Protein AF-A0A821IVR4-F1 (afdb_monomer)

Foldseek 3Di:
DPPVPDDDDDDDDDPPPCPVVVVVVVVVVVDPQQFDDDDDPVQLDDPVDHSVVSVVVSVVSRDDDDDDDDDDDDDDDDPDDDDDDDPPDPPDD

Sequence (93 aa):
INPAARRALLIAGQPGTGKTAIAMGIAQALGSDTPFTAMSGSEIFSLEMSKTEALTQAFRRSIGVRIKEEAEFIEGEVVEIQIDRPATGTVQI

Mean predicted aligned error: 8.95 Å

Secondary structure (DSSP, 8-state):
--GGG--------STTSSHHHHHHHHHHHT-TTS------GGGG--SSS-HHHHHHHHHHHT-------------------------------

pLDDT: mean 87.28, std 13.09, range [46.38, 97.62]

Solvent-accessible surface area (backbone atoms only — not comparable to full-atom values): 6724 Å² total; per-residue (Å²): 131,69,82,84,77,75,78,88,85,86,85,84,78,68,89,90,73,48,64,67,56,52,55,51,50,53,44,60,74,65,34,92,85,48,53,74,67,87,78,62,81,68,73,37,70,50,95,90,46,55,53,67,54,44,50,50,50,50,53,54,63,40,57,74,82,91,80,91,78,92,76,92,80,90,84,82,85,87,89,79,88,87,82,89,74,79,79,79,74,81,82,78,127

Radius of gyration: 20.12 Å; Cα contacts (8 Å, |Δi|>4): 25; chains: 1; bounding box: 46×50×38 Å

Structure (mmCIF, N/CA/C/O backbone):
data_AF-A0A821IVR4-F1
#
_entry.id   AF-A0A821IVR4-F1
#
loop_
_atom_site.group_PDB
_atom_site.id
_atom_site.type_symbol
_atom_site.label_atom_id
_atom_site.label_alt_id
_atom_site.label_comp_id
_atom_site.label_asym_id
_atom_site.label_entity_id
_atom_site.label_seq_id
_atom_site.pdbx_PDB_ins_code
_atom_site.Cartn_x
_atom_site.Cartn_y
_atom_site.Cartn_z
_atom_site.occupancy
_atom_site.B_iso_or_equiv
_atom_site.auth_seq_id
_atom_site.auth_comp_id
_atom_site.auth_asym_id
_atom_site.auth_atom_id
_atom_site.pdbx_PDB_model_num
ATOM 1 N N . ILE A 1 1 ? 8.330 -12.379 19.672 1.00 53.78 1 ILE A N 1
ATOM 2 C CA . ILE A 1 1 ? 8.311 -11.862 18.278 1.00 53.78 1 ILE A CA 1
ATOM 3 C C . ILE A 1 1 ? 8.764 -13.013 17.387 1.00 53.78 1 ILE A C 1
ATOM 5 O O . ILE A 1 1 ? 9.875 -13.484 17.587 1.00 53.78 1 ILE A O 1
ATOM 9 N N . ASN A 1 2 ? 7.909 -13.549 16.513 1.00 46.84 2 ASN A N 1
ATOM 10 C CA . ASN A 1 2 ? 8.285 -14.688 15.666 1.00 46.84 2 ASN A CA 1
ATOM 11 C C . ASN A 1 2 ? 9.311 -14.219 14.606 1.00 46.84 2 ASN A C 1
ATOM 13 O O . ASN A 1 2 ? 8.960 -13.346 13.808 1.00 46.84 2 ASN A O 1
ATOM 17 N N . PRO A 1 3 ? 10.549 -14.750 14.565 1.00 52.78 3 PRO A N 1
ATOM 18 C CA . PRO A 1 3 ? 11.565 -14.326 13.595 1.00 52.78 3 PRO A CA 1
ATOM 19 C C . PRO A 1 3 ? 11.153 -14.586 12.135 1.00 52.78 3 PRO A C 1
ATOM 21 O O . PRO A 1 3 ? 11.678 -13.945 11.230 1.00 52.78 3 PRO A O 1
ATOM 24 N N . ALA A 1 4 ? 10.162 -15.452 11.890 1.00 55.59 4 ALA A N 1
ATOM 25 C CA . ALA A 1 4 ? 9.614 -15.711 10.559 1.00 55.59 4 ALA A CA 1
ATOM 26 C C . 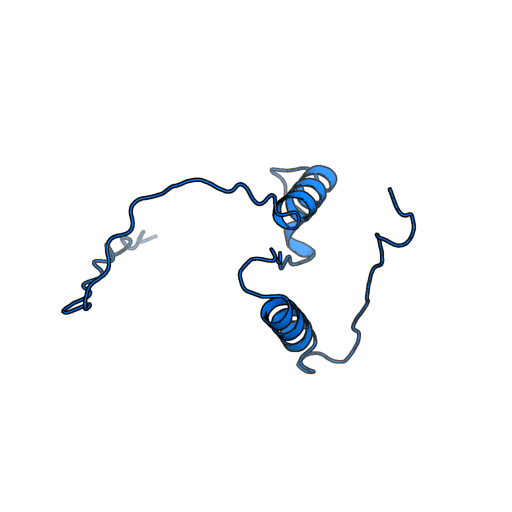ALA A 1 4 ? 8.709 -14.588 10.007 1.00 55.59 4 ALA A C 1
ATOM 28 O O . ALA A 1 4 ? 8.334 -14.654 8.836 1.00 55.59 4 ALA A O 1
ATOM 29 N N . ALA A 1 5 ? 8.357 -13.580 10.815 1.00 62.22 5 ALA A N 1
ATOM 30 C CA . ALA A 1 5 ? 7.352 -12.562 10.488 1.00 62.22 5 ALA A CA 1
ATOM 31 C C . ALA A 1 5 ? 7.863 -11.383 9.633 1.00 62.22 5 ALA A C 1
ATOM 33 O O . ALA A 1 5 ? 7.108 -10.452 9.367 1.00 62.22 5 ALA A O 1
ATOM 34 N N . ARG A 1 6 ? 9.133 -11.382 9.207 1.00 75.62 6 ARG A N 1
ATOM 35 C CA . ARG A 1 6 ? 9.707 -10.318 8.364 1.00 75.62 6 ARG A CA 1
ATOM 36 C C . ARG A 1 6 ? 10.362 -10.926 7.135 1.00 75.62 6 ARG A C 1
ATOM 38 O O . ARG A 1 6 ? 11.522 -11.322 7.173 1.00 75.62 6 ARG A O 1
ATOM 45 N N . ARG A 1 7 ? 9.593 -11.024 6.055 1.00 88.19 7 ARG A N 1
ATOM 46 C CA . ARG A 1 7 ? 10.057 -11.519 4.756 1.00 88.19 7 ARG A CA 1
ATOM 47 C C . ARG A 1 7 ? 9.837 -10.439 3.709 1.00 88.19 7 ARG A C 1
ATOM 49 O O . ARG A 1 7 ? 8.851 -9.713 3.776 1.00 88.19 7 ARG A O 1
ATOM 56 N N . ALA A 1 8 ? 10.754 -10.358 2.755 1.00 91.00 8 ALA A N 1
ATOM 57 C CA . ALA A 1 8 ? 10.619 -9.517 1.577 1.00 91.00 8 ALA A CA 1
ATOM 58 C C . ALA A 1 8 ? 10.343 -10.397 0.354 1.00 91.00 8 ALA A C 1
ATOM 60 O O . ALA A 1 8 ? 10.845 -11.519 0.266 1.00 91.00 8 ALA A O 1
ATOM 61 N N . LEU A 1 9 ? 9.558 -9.873 -0.584 1.00 92.69 9 LEU A N 1
ATOM 62 C CA . LEU A 1 9 ? 9.295 -10.478 -1.885 1.00 92.69 9 LEU A CA 1
ATOM 63 C C . LEU A 1 9 ? 9.782 -9.516 -2.971 1.00 92.69 9 LEU A C 1
ATOM 65 O O . LEU A 1 9 ? 9.452 -8.333 -2.933 1.00 92.69 9 LEU A O 1
ATOM 69 N N . LEU A 1 10 ? 10.535 -10.029 -3.945 1.00 95.44 10 LEU A N 1
ATOM 70 C CA . LEU A 1 10 ? 10.959 -9.278 -5.124 1.00 95.44 10 LEU A CA 1
ATOM 71 C C . LEU A 1 10 ? 10.218 -9.801 -6.356 1.00 95.44 10 LEU A C 1
ATOM 73 O O . LEU A 1 10 ? 10.326 -10.978 -6.691 1.00 95.44 10 LEU A O 1
ATOM 77 N N . ILE A 1 11 ? 9.502 -8.915 -7.048 1.00 95.31 11 ILE A N 1
ATOM 78 C CA . ILE A 1 11 ? 8.840 -9.214 -8.321 1.00 95.31 11 ILE A CA 1
ATOM 79 C C . ILE A 1 11 ? 9.624 -8.511 -9.434 1.00 95.31 11 ILE A C 1
ATOM 81 O O . ILE A 1 11 ? 9.639 -7.283 -9.506 1.00 95.31 11 ILE A O 1
ATOM 85 N N . ALA A 1 12 ? 10.270 -9.283 -10.308 1.00 96.12 12 ALA A N 1
ATOM 86 C CA . ALA A 1 12 ? 11.089 -8.776 -11.410 1.00 96.12 12 ALA A CA 1
ATOM 87 C C . ALA A 1 12 ? 10.493 -9.149 -12.778 1.00 96.12 12 ALA A C 1
ATOM 89 O O . ALA A 1 12 ? 9.809 -10.158 -12.918 1.00 96.12 12 ALA A O 1
ATOM 90 N N . GLY A 1 13 ? 10.736 -8.315 -13.791 1.00 96.94 13 GLY A N 1
ATOM 91 C CA . GLY A 1 13 ? 10.231 -8.500 -15.156 1.00 96.94 13 GLY A CA 1
ATOM 92 C C . GLY A 1 13 ? 10.292 -7.205 -15.969 1.00 96.94 13 GLY A C 1
ATOM 93 O O . GLY A 1 13 ? 10.484 -6.129 -15.396 1.00 96.94 13 GLY A O 1
ATOM 94 N N . GLN A 1 14 ? 10.095 -7.283 -17.287 1.00 97.62 14 GLN A N 1
ATOM 95 C CA . GLN A 1 14 ? 10.105 -6.119 -18.191 1.00 97.62 14 GLN A CA 1
ATOM 96 C C . GLN A 1 14 ? 9.055 -5.056 -17.803 1.00 97.62 14 GLN A C 1
ATOM 98 O O . GLN A 1 14 ? 8.049 -5.387 -17.172 1.00 97.62 14 GLN A O 1
ATOM 103 N N . PRO A 1 15 ? 9.247 -3.764 -18.123 1.00 96.31 15 PRO A N 1
ATOM 104 C CA . PRO A 1 15 ? 8.217 -2.742 -17.912 1.00 96.31 15 PRO A CA 1
ATOM 105 C C . PRO A 1 15 ? 6.868 -3.148 -18.534 1.00 96.31 15 PRO A C 1
ATOM 107 O O . PRO A 1 15 ? 6.834 -3.813 -19.561 1.00 96.31 15 PRO A O 1
ATOM 110 N N . GLY A 1 16 ? 5.752 -2.792 -17.891 1.00 95.75 16 GLY A N 1
ATOM 111 C CA . GLY A 1 16 ? 4.407 -3.119 -18.391 1.00 95.75 16 GLY A CA 1
ATOM 112 C C . GLY A 1 16 ? 3.887 -4.532 -18.078 1.00 95.75 16 GLY A C 1
ATOM 113 O O . GLY A 1 16 ? 2.711 -4.793 -18.292 1.00 95.75 16 GLY A O 1
ATOM 114 N N . THR A 1 17 ? 4.681 -5.430 -17.484 1.00 96.50 17 THR A N 1
ATOM 115 C CA . THR A 1 17 ? 4.252 -6.816 -17.173 1.00 96.50 17 THR A CA 1
ATOM 116 C C . THR A 1 17 ? 3.405 -6.965 -15.895 1.00 96.50 17 THR A C 1
ATOM 118 O O . THR A 1 17 ? 3.451 -7.999 -15.235 1.00 96.50 17 THR A O 1
ATOM 121 N N . GLY A 1 18 ? 2.691 -5.920 -15.466 1.00 95.94 18 GLY A N 1
ATOM 122 C CA . GLY A 1 18 ? 1.735 -6.017 -14.352 1.00 95.94 18 GLY A CA 1
ATOM 123 C C . GLY A 1 18 ? 2.318 -6.189 -12.941 1.00 95.94 18 GLY A C 1
ATOM 124 O O . GLY A 1 18 ? 1.563 -6.472 -12.020 1.00 95.94 18 GLY A O 1
ATOM 125 N N . LYS A 1 19 ? 3.624 -5.982 -12.717 1.00 97.56 19 LYS A N 1
ATOM 126 C CA . LYS A 1 19 ? 4.257 -6.132 -11.382 1.00 97.56 19 LYS A CA 1
ATOM 127 C C . LYS A 1 19 ? 3.540 -5.338 -10.280 1.00 97.56 19 LYS A C 1
ATOM 129 O O . LYS A 1 19 ? 3.217 -5.885 -9.231 1.00 97.56 19 LYS A O 1
ATOM 134 N N . THR A 1 20 ? 3.251 -4.062 -10.545 1.00 95.31 20 THR A N 1
ATOM 135 C CA . THR A 1 20 ? 2.511 -3.188 -9.622 1.00 95.31 20 THR A CA 1
ATOM 136 C C . THR A 1 20 ? 1.054 -3.622 -9.482 1.00 95.31 20 THR A C 1
ATOM 138 O O . THR A 1 20 ? 0.527 -3.629 -8.377 1.00 95.31 20 THR A O 1
ATOM 141 N N . ALA A 1 21 ? 0.420 -4.051 -10.578 1.00 96.56 21 ALA A N 1
ATOM 142 C CA . ALA A 1 21 ? -0.960 -4.529 -10.559 1.00 96.56 21 ALA A CA 1
ATOM 143 C C . ALA A 1 21 ? -1.117 -5.786 -9.689 1.00 96.56 21 ALA A C 1
ATOM 145 O O . ALA A 1 21 ? -2.065 -5.878 -8.919 1.00 96.56 21 ALA A O 1
ATOM 146 N N . ILE A 1 22 ? -0.154 -6.711 -9.740 1.00 96.12 22 ILE A N 1
ATOM 147 C CA . ILE A 1 22 ? -0.125 -7.889 -8.864 1.00 96.12 22 ILE A CA 1
ATOM 148 C C . ILE A 1 22 ? 0.004 -7.463 -7.397 1.00 96.12 22 ILE A C 1
ATOM 150 O O . ILE A 1 22 ? -0.747 -7.954 -6.561 1.00 96.12 22 ILE A O 1
ATOM 154 N N . ALA A 1 23 ? 0.907 -6.531 -7.074 1.00 94.19 23 ALA A N 1
ATOM 155 C CA . ALA A 1 23 ? 1.055 -6.032 -5.704 1.00 94.19 23 ALA A CA 1
ATOM 156 C C . ALA A 1 23 ? -0.240 -5.381 -5.180 1.00 94.19 23 ALA A C 1
ATOM 158 O O . ALA A 1 23 ? -0.655 -5.659 -4.056 1.00 94.19 23 ALA A O 1
ATOM 159 N N . MET A 1 24 ? -0.913 -4.579 -6.011 1.00 94.19 24 MET A N 1
ATOM 160 C CA . MET A 1 24 ? -2.215 -3.984 -5.683 1.00 94.19 24 MET A CA 1
ATOM 161 C C . MET A 1 24 ? -3.315 -5.042 -5.527 1.00 94.19 24 MET A C 1
ATOM 163 O O . MET A 1 24 ? -4.120 -4.947 -4.607 1.00 94.19 24 MET A O 1
ATOM 167 N N . GLY A 1 25 ? -3.334 -6.069 -6.379 1.00 95.25 25 GLY A N 1
ATOM 168 C CA . GLY A 1 25 ? -4.282 -7.179 -6.271 1.00 95.25 25 GLY A CA 1
ATOM 169 C C . GLY A 1 25 ? -4.099 -7.980 -4.980 1.00 95.25 25 GLY A C 1
ATOM 170 O O . GLY A 1 25 ? -5.080 -8.297 -4.312 1.00 95.25 25 GLY A O 1
ATOM 171 N N . ILE A 1 26 ? -2.850 -8.241 -4.575 1.00 94.12 26 ILE A N 1
ATOM 172 C CA . ILE A 1 26 ? -2.543 -8.864 -3.278 1.00 94.12 26 ILE A CA 1
ATOM 173 C C . ILE A 1 26 ? -3.048 -7.979 -2.134 1.00 94.12 26 ILE A C 1
ATOM 175 O O . ILE A 1 26 ? -3.690 -8.487 -1.221 1.00 94.12 26 ILE A O 1
ATOM 179 N N . ALA A 1 27 ? -2.800 -6.668 -2.192 1.00 92.88 27 ALA A N 1
ATOM 180 C CA . ALA A 1 27 ? -3.270 -5.730 -1.176 1.00 92.88 27 ALA A CA 1
ATOM 181 C C . ALA A 1 27 ? -4.799 -5.752 -1.025 1.00 92.88 27 ALA A C 1
ATOM 183 O O . ALA A 1 27 ? -5.303 -5.848 0.088 1.00 92.88 27 ALA A O 1
ATOM 184 N N . GLN A 1 28 ? -5.532 -5.740 -2.140 1.00 93.19 28 GLN A N 1
ATOM 185 C CA . GLN A 1 28 ? -6.996 -5.823 -2.138 1.00 93.19 28 GLN A CA 1
ATOM 186 C C . GLN A 1 28 ? -7.502 -7.160 -1.579 1.00 93.19 28 GLN A C 1
ATOM 188 O O . GLN A 1 28 ? -8.481 -7.183 -0.836 1.00 93.19 28 GLN A O 1
ATOM 193 N N . ALA A 1 29 ? -6.817 -8.267 -1.879 1.00 94.50 29 ALA A N 1
ATOM 194 C CA . ALA A 1 29 ? -7.172 -9.594 -1.375 1.00 94.50 29 ALA A CA 1
ATOM 195 C C . ALA A 1 29 ? -6.981 -9.749 0.149 1.00 94.50 29 ALA A C 1
ATOM 197 O O . ALA A 1 29 ? -7.623 -10.605 0.754 1.00 94.50 29 ALA A O 1
ATOM 198 N N . LEU A 1 30 ? -6.131 -8.928 0.781 1.00 90.44 30 LEU A N 1
ATOM 199 C CA . LEU A 1 30 ? -5.954 -8.900 2.242 1.00 90.44 30 LEU A CA 1
ATOM 200 C C . LEU A 1 30 ? -7.116 -8.206 2.984 1.00 90.44 30 LEU A C 1
ATOM 202 O O . LEU A 1 30 ? -7.176 -8.275 4.214 1.00 90.44 30 LEU A O 1
ATOM 206 N N . GLY A 1 31 ? -8.035 -7.563 2.257 1.00 88.81 31 GLY A N 1
ATOM 207 C CA . GLY A 1 31 ? -9.191 -6.851 2.800 1.00 88.81 31 GLY A CA 1
ATOM 208 C C . GLY A 1 31 ? -8.927 -5.369 3.079 1.00 88.81 31 GLY A C 1
ATOM 209 O O . GLY A 1 31 ? -7.787 -4.943 3.262 1.00 88.81 31 GLY A O 1
ATOM 210 N N . SER A 1 32 ? -10.009 -4.586 3.142 1.00 84.69 32 SER A N 1
ATOM 211 C CA . SER A 1 32 ? -9.992 -3.130 3.373 1.00 84.69 32 SER A CA 1
ATOM 212 C C . SER A 1 32 ? -9.318 -2.714 4.680 1.00 84.69 32 SER A C 1
ATOM 214 O O . SER A 1 32 ? -8.805 -1.605 4.788 1.00 84.69 32 SER A O 1
ATOM 216 N N . ASP A 1 33 ? -9.304 -3.611 5.663 1.00 86.00 33 ASP A N 1
ATOM 217 C CA . ASP A 1 33 ? -8.800 -3.340 7.009 1.00 86.00 33 ASP A CA 1
ATOM 218 C C . ASP A 1 33 ? -7.282 -3.533 7.130 1.00 86.00 33 ASP A C 1
ATOM 220 O O . ASP A 1 33 ? -6.698 -3.266 8.186 1.00 86.00 33 ASP A O 1
ATOM 224 N N . THR A 1 34 ? -6.635 -4.043 6.078 1.00 90.38 34 THR A N 1
ATOM 225 C CA . THR A 1 34 ? -5.191 -4.274 6.058 1.00 90.38 34 THR A CA 1
ATOM 226 C C . THR A 1 34 ? -4.496 -3.104 5.359 1.00 90.38 34 THR A C 1
ATOM 228 O O . THR A 1 34 ? -4.694 -2.906 4.160 1.00 90.38 34 THR A O 1
ATOM 231 N N . PRO A 1 35 ? -3.646 -2.326 6.055 1.00 92.31 35 PRO A N 1
ATOM 232 C CA . PRO A 1 35 ? -2.961 -1.201 5.434 1.00 92.31 35 PRO A CA 1
ATOM 233 C C . PRO A 1 35 ? -1.929 -1.671 4.408 1.00 92.31 35 PRO A C 1
ATOM 235 O O . PRO A 1 35 ? -1.127 -2.571 4.660 1.00 92.31 35 PRO A O 1
ATOM 238 N N . PHE A 1 36 ? -1.908 -0.995 3.263 1.00 93.88 36 PHE A N 1
ATOM 239 C CA . PHE A 1 36 ? -0.934 -1.198 2.200 1.00 93.88 36 PHE A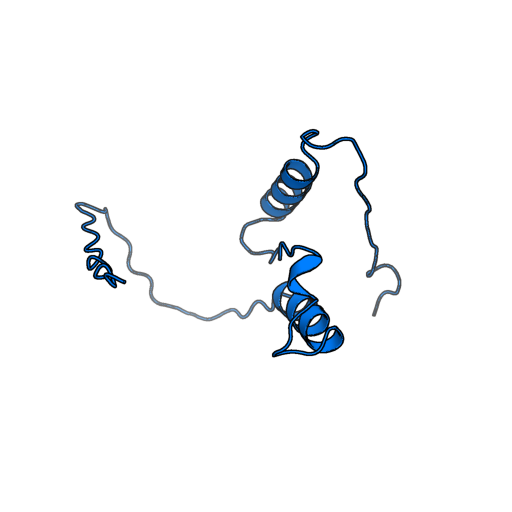 CA 1
ATOM 240 C C . PHE A 1 36 ? -0.355 0.152 1.779 1.00 93.88 36 PHE A C 1
ATOM 242 O O . PHE A 1 36 ? -1.090 1.046 1.365 1.00 93.88 36 PHE A O 1
ATOM 249 N N . THR A 1 37 ? 0.968 0.297 1.872 1.00 94.00 37 THR A N 1
ATOM 250 C CA . THR A 1 37 ? 1.667 1.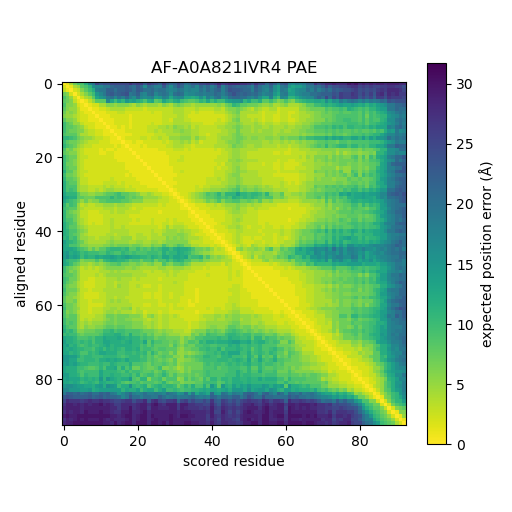521 1.460 1.00 94.00 37 THR A CA 1
ATOM 251 C C . THR A 1 37 ? 2.427 1.265 0.167 1.00 94.00 37 THR A C 1
ATOM 253 O O . THR A 1 37 ? 3.412 0.527 0.156 1.00 94.00 37 THR A O 1
ATOM 256 N N . ALA A 1 38 ? 1.993 1.900 -0.920 1.00 93.31 38 ALA A N 1
ATOM 257 C CA . ALA A 1 38 ? 2.794 2.009 -2.133 1.00 93.31 38 ALA A CA 1
ATOM 258 C C . ALA A 1 38 ? 3.779 3.178 -1.988 1.00 93.31 38 ALA A C 1
ATOM 260 O O . ALA A 1 38 ? 3.398 4.251 -1.530 1.00 93.31 38 ALA A O 1
ATOM 261 N N . MET A 1 39 ? 5.035 2.961 -2.370 1.00 92.19 39 MET A N 1
ATOM 262 C CA . MET A 1 39 ? 6.086 3.978 -2.331 1.00 92.19 39 MET A CA 1
ATOM 263 C C . MET A 1 39 ? 7.015 3.790 -3.528 1.00 92.19 39 MET A C 1
ATOM 265 O O . MET A 1 39 ? 7.481 2.675 -3.787 1.00 92.19 39 MET A O 1
ATOM 269 N N . SER A 1 40 ? 7.313 4.875 -4.242 1.00 91.44 40 SER A N 1
ATOM 270 C CA . SER A 1 40 ? 8.402 4.897 -5.217 1.00 91.44 40 SER A CA 1
ATOM 271 C C . SER A 1 40 ? 9.751 5.032 -4.512 1.00 91.44 40 SER A C 1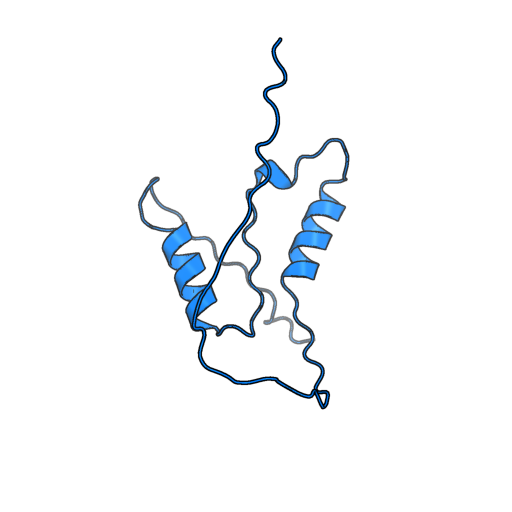
ATOM 273 O O . SER A 1 40 ? 9.904 5.804 -3.568 1.00 91.44 40 SER A O 1
ATOM 275 N N . GLY A 1 41 ? 10.782 4.350 -5.015 1.00 88.31 41 GLY A N 1
ATOM 276 C CA . GLY A 1 41 ? 12.139 4.474 -4.470 1.00 88.31 41 GLY A CA 1
ATOM 277 C C . GLY A 1 41 ? 12.697 5.902 -4.534 1.00 88.31 41 GLY A C 1
ATOM 278 O O . GLY A 1 41 ? 13.518 6.275 -3.699 1.00 88.31 41 GLY A O 1
ATOM 279 N N . SER A 1 42 ? 12.223 6.722 -5.478 1.00 89.44 42 SER A N 1
ATOM 280 C CA . SER A 1 42 ? 12.600 8.135 -5.583 1.00 89.44 42 SER A CA 1
ATOM 281 C C . SER A 1 42 ? 12.072 8.985 -4.424 1.00 89.44 42 SER A C 1
ATOM 283 O O . SER A 1 42 ? 12.714 9.965 -4.070 1.00 89.44 42 SER A O 1
ATOM 285 N N . GLU A 1 43 ? 10.957 8.600 -3.795 1.00 86.50 43 GLU A N 1
ATOM 286 C CA . GLU A 1 43 ? 10.364 9.333 -2.662 1.00 86.50 43 GLU A CA 1
ATOM 287 C C . GLU A 1 43 ? 11.232 9.269 -1.395 1.00 86.50 43 GLU A C 1
ATOM 289 O O . GLU A 1 43 ? 11.101 10.108 -0.508 1.00 86.50 43 GLU A O 1
ATOM 294 N N . ILE A 1 44 ? 12.151 8.300 -1.306 1.00 88.69 44 ILE A N 1
ATOM 295 C CA . ILE A 1 44 ? 13.083 8.161 -0.174 1.00 88.69 44 ILE A CA 1
ATOM 296 C C . ILE A 1 44 ? 14.144 9.275 -0.193 1.00 88.69 44 ILE A C 1
ATOM 298 O O . ILE A 1 44 ? 14.719 9.616 0.844 1.00 88.69 44 ILE A O 1
ATOM 302 N N . PHE A 1 45 ? 14.426 9.840 -1.366 1.00 86.56 45 PHE A N 1
ATOM 303 C CA . PHE A 1 45 ? 15.428 10.882 -1.544 1.00 86.56 45 PHE A CA 1
ATOM 304 C C . PHE A 1 45 ? 14.754 12.255 -1.474 1.00 86.56 45 PHE A C 1
ATOM 306 O O . PHE A 1 45 ? 14.228 12.747 -2.467 1.00 86.56 45 PHE A O 1
ATOM 313 N N . SER A 1 46 ? 14.786 12.877 -0.294 1.00 81.69 46 SER A N 1
ATOM 314 C CA . SER A 1 46 ? 14.284 14.236 -0.066 1.00 81.69 46 SER A CA 1
ATOM 315 C C . SER A 1 46 ? 15.365 15.125 0.555 1.00 81.69 46 SER A C 1
ATOM 317 O O . SER A 1 46 ? 16.248 14.639 1.264 1.00 81.69 46 SER A O 1
ATOM 319 N N . LEU A 1 47 ? 15.296 16.431 0.278 1.00 82.69 47 LEU A N 1
ATOM 320 C CA . LEU A 1 47 ? 16.112 17.452 0.947 1.00 82.69 47 LEU A CA 1
ATOM 321 C C . LEU A 1 47 ? 15.562 17.801 2.337 1.00 82.69 47 LEU A C 1
ATOM 323 O O . LEU A 1 47 ? 16.319 18.212 3.211 1.00 82.69 47 LEU A O 1
ATOM 327 N N . GLU A 1 48 ? 14.258 17.621 2.545 1.00 84.12 48 GLU A N 1
ATOM 328 C CA . GLU A 1 48 ? 13.553 18.018 3.770 1.00 84.12 48 GLU A CA 1
ATOM 329 C C . GLU A 1 48 ? 13.596 16.936 4.856 1.00 84.12 48 GLU A C 1
ATOM 331 O O . GLU A 1 48 ? 13.404 17.218 6.036 1.00 84.12 48 GLU A O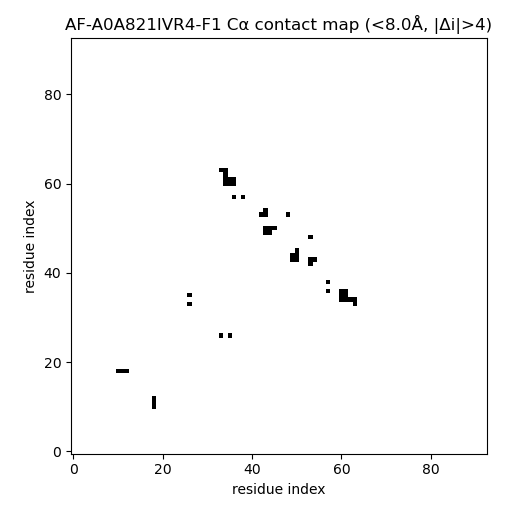 1
ATOM 336 N N . MET A 1 49 ? 13.846 15.682 4.469 1.00 89.44 49 MET A N 1
ATOM 337 C CA . MET A 1 49 ? 13.753 14.531 5.361 1.00 89.44 49 MET A CA 1
ATOM 338 C C . MET A 1 49 ? 14.867 13.521 5.094 1.00 89.44 49 MET A C 1
ATOM 340 O O . MET A 1 49 ? 15.220 13.229 3.953 1.00 89.44 49 MET A O 1
ATOM 344 N N . SER A 1 50 ? 15.403 12.936 6.168 1.00 92.62 50 SER A N 1
ATOM 345 C CA . SER A 1 50 ? 16.422 11.894 6.049 1.00 92.62 50 SER A CA 1
ATOM 346 C C . SER A 1 50 ? 15.856 10.607 5.434 1.00 92.62 50 SER A C 1
ATOM 348 O O . SER A 1 50 ? 14.717 10.220 5.697 1.00 92.62 50 SER A O 1
ATOM 350 N N . LYS A 1 51 ? 16.693 9.880 4.683 1.00 92.38 51 LYS A N 1
ATOM 351 C CA . LYS A 1 51 ? 16.344 8.580 4.075 1.00 92.38 51 LYS A CA 1
ATOM 352 C C . LYS A 1 51 ? 15.809 7.569 5.101 1.00 92.38 51 LYS A C 1
ATOM 354 O O . LYS A 1 51 ? 14.880 6.819 4.818 1.00 92.38 51 LYS A O 1
ATOM 359 N N . THR A 1 52 ? 16.397 7.554 6.299 1.00 92.50 52 THR A N 1
ATOM 360 C CA . THR A 1 52 ? 15.978 6.671 7.398 1.00 92.50 52 THR A CA 1
ATOM 361 C C . THR A 1 52 ? 14.589 7.032 7.90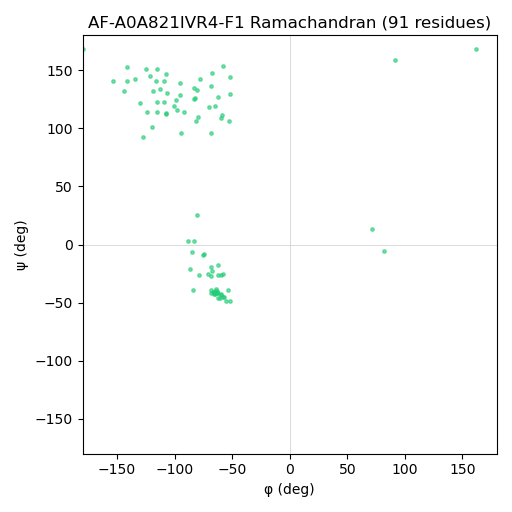5 1.00 92.50 52 THR A C 1
ATOM 363 O O . THR A 1 52 ? 13.782 6.139 8.159 1.00 92.50 52 THR A O 1
ATOM 366 N N . GLU A 1 53 ? 14.290 8.324 8.028 1.00 92.75 53 GLU A N 1
ATOM 367 C CA . GLU A 1 53 ? 12.974 8.785 8.469 1.00 92.75 53 GLU A CA 1
ATOM 368 C C . GLU A 1 53 ? 11.908 8.489 7.408 1.00 92.75 53 GLU A C 1
ATOM 370 O O . GLU A 1 53 ? 10.857 7.948 7.746 1.00 92.75 53 GLU A O 1
ATOM 375 N N . ALA A 1 54 ? 12.217 8.698 6.123 1.00 92.31 54 ALA A N 1
ATOM 376 C CA . ALA A 1 54 ? 11.328 8.342 5.015 1.00 92.31 54 ALA A CA 1
ATOM 377 C C . ALA A 1 54 ? 10.917 6.858 5.059 1.00 92.31 54 ALA A C 1
ATOM 379 O O . ALA A 1 54 ? 9.731 6.525 5.015 1.00 92.31 54 ALA A O 1
ATOM 380 N N . LEU A 1 55 ? 11.895 5.960 5.229 1.00 92.81 55 LEU A N 1
ATOM 381 C CA . LEU A 1 55 ? 11.643 4.524 5.378 1.00 92.81 55 LEU A CA 1
ATOM 382 C C . LEU A 1 55 ? 10.873 4.204 6.663 1.00 92.81 55 LEU A C 1
ATOM 384 O O . LEU A 1 55 ? 9.941 3.402 6.639 1.00 92.81 55 LEU A O 1
ATOM 388 N N . THR A 1 56 ? 11.226 4.836 7.782 1.00 93.56 56 THR A N 1
ATOM 389 C CA . THR A 1 56 ? 10.545 4.624 9.070 1.00 93.56 56 THR A CA 1
ATOM 390 C C . THR A 1 56 ? 9.066 4.988 8.973 1.00 93.56 56 THR A C 1
ATOM 392 O O . THR A 1 56 ? 8.211 4.230 9.436 1.00 93.56 56 THR A O 1
ATOM 395 N N . GLN A 1 57 ? 8.741 6.103 8.321 1.00 92.88 57 GLN A N 1
ATOM 396 C CA . GLN A 1 57 ? 7.362 6.508 8.074 1.00 92.88 57 GLN A CA 1
ATOM 397 C C . GLN A 1 57 ? 6.638 5.542 7.136 1.00 92.88 57 GLN A C 1
ATOM 399 O O . GLN A 1 57 ? 5.498 5.177 7.424 1.00 92.88 57 GLN A O 1
ATOM 404 N N . ALA A 1 58 ? 7.294 5.065 6.074 1.00 92.62 58 ALA A N 1
ATOM 405 C CA . ALA A 1 58 ? 6.728 4.059 5.173 1.00 92.62 58 ALA A CA 1
ATOM 406 C C . ALA A 1 58 ? 6.320 2.778 5.921 1.00 92.62 58 ALA A C 1
ATOM 408 O O . ALA A 1 58 ? 5.210 2.265 5.750 1.00 92.62 58 ALA A O 1
ATOM 409 N N . PHE A 1 59 ? 7.191 2.290 6.811 1.00 93.12 59 PHE A N 1
ATOM 410 C CA . PHE A 1 59 ? 6.895 1.127 7.647 1.00 93.12 59 PHE A CA 1
ATOM 411 C C . PHE A 1 59 ? 5.763 1.404 8.637 1.00 93.12 59 PHE A C 1
ATOM 413 O O . PHE A 1 59 ? 4.881 0.563 8.780 1.00 93.12 59 PHE A O 1
ATOM 420 N N . ARG A 1 60 ? 5.736 2.576 9.285 1.00 94.06 60 ARG A N 1
ATOM 421 C CA . ARG A 1 60 ? 4.659 2.947 10.221 1.00 94.06 60 ARG A CA 1
ATOM 422 C C . ARG A 1 60 ? 3.296 3.027 9.537 1.00 94.06 60 ARG A C 1
ATOM 424 O O . ARG A 1 60 ? 2.331 2.514 10.086 1.00 94.06 60 ARG A O 1
ATOM 431 N N . ARG A 1 61 ? 3.223 3.597 8.329 1.00 93.12 61 ARG A N 1
ATOM 432 C CA . ARG A 1 61 ? 1.988 3.645 7.522 1.00 93.12 61 ARG A CA 1
ATOM 433 C C . ARG A 1 61 ? 1.482 2.252 7.134 1.00 93.12 61 ARG A C 1
ATOM 435 O O . ARG A 1 61 ? 0.288 2.067 6.948 1.00 93.12 61 ARG A O 1
ATOM 442 N N . SER A 1 62 ? 2.379 1.270 7.052 1.00 93.38 62 SER A N 1
ATOM 443 C CA . SER A 1 62 ? 2.054 -0.120 6.706 1.00 93.38 62 SER A CA 1
ATOM 444 C C . SER A 1 62 ? 1.674 -0.992 7.912 1.00 93.38 62 SER A C 1
ATOM 446 O O . SER A 1 62 ? 1.469 -2.193 7.751 1.00 93.38 62 SER A O 1
ATOM 448 N N . ILE A 1 63 ? 1.608 -0.432 9.125 1.00 92.00 63 ILE A N 1
ATOM 449 C CA . ILE A 1 63 ? 1.262 -1.161 10.351 1.00 92.00 63 ILE A CA 1
ATOM 450 C C . ILE A 1 63 ? -0.052 -0.602 10.895 1.00 92.00 63 ILE A C 1
ATOM 452 O O . ILE A 1 63 ? -0.121 0.544 11.328 1.00 92.00 63 ILE A O 1
ATOM 456 N N . GLY A 1 64 ? -1.094 -1.431 10.887 1.00 90.06 64 GLY A N 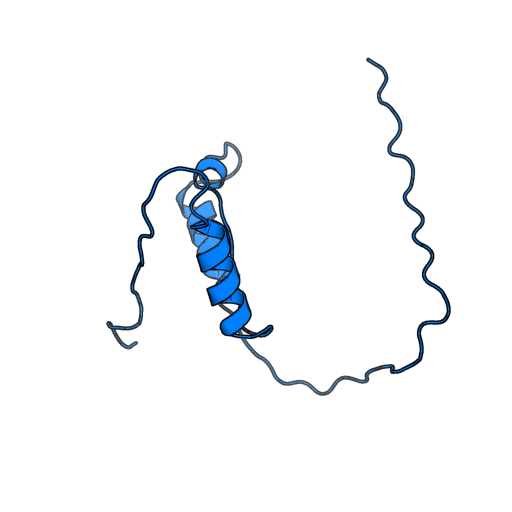1
ATOM 457 C CA . GLY A 1 64 ? -2.423 -1.063 11.369 1.00 90.06 64 GLY A CA 1
ATOM 458 C C . GLY A 1 64 ? -2.634 -1.478 12.820 1.00 90.06 64 GLY A C 1
ATOM 459 O O . GLY A 1 64 ? -2.268 -2.587 13.213 1.00 90.06 64 GLY A O 1
ATOM 460 N N . VAL A 1 65 ? -3.269 -0.608 13.603 1.00 91.94 65 VAL A N 1
ATOM 461 C CA . VAL A 1 65 ? -3.769 -0.919 14.947 1.00 91.94 65 VAL A CA 1
ATOM 462 C C . VAL A 1 65 ? -5.287 -0.818 14.901 1.00 91.94 65 VAL A C 1
ATOM 464 O O . VAL A 1 65 ? -5.821 0.219 14.523 1.00 91.94 65 VAL A O 1
ATOM 467 N N . ARG A 1 66 ? -5.986 -1.899 15.259 1.00 88.62 66 ARG A N 1
ATOM 468 C CA . ARG A 1 66 ? -7.454 -1.925 15.297 1.00 88.62 66 ARG A CA 1
ATOM 469 C C . ARG A 1 66 ? -7.934 -1.753 16.729 1.00 88.62 66 ARG A C 1
ATOM 471 O O . ARG A 1 66 ? -7.633 -2.589 17.580 1.00 88.62 66 ARG A O 1
ATOM 478 N N . ILE A 1 67 ? -8.684 -0.684 16.963 1.00 92.06 67 ILE A N 1
ATOM 479 C CA . ILE A 1 67 ? -9.347 -0.380 18.230 1.00 92.06 67 ILE A CA 1
ATOM 480 C C . ILE A 1 67 ? -10.849 -0.489 17.973 1.00 92.06 67 ILE A C 1
ATOM 482 O O . ILE A 1 67 ? -11.330 -0.028 16.942 1.00 92.06 67 ILE A O 1
ATOM 486 N N . LYS A 1 68 ? -11.569 -1.170 18.866 1.00 92.81 6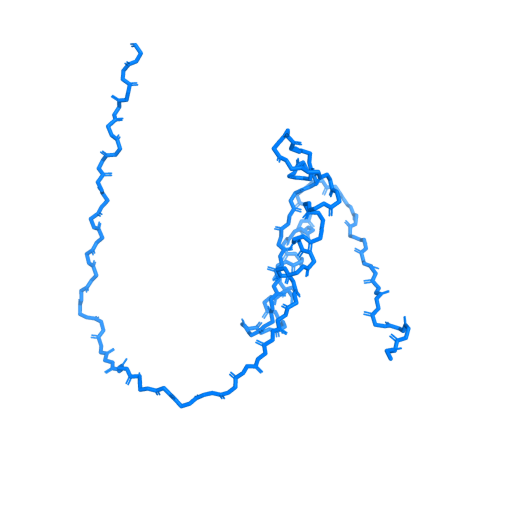8 LYS A N 1
ATOM 487 C CA . LYS A 1 68 ? -13.027 -1.286 18.792 1.00 92.81 68 LYS A CA 1
ATOM 488 C C . LYS A 1 68 ? -13.638 -0.212 19.683 1.00 92.81 68 LYS A C 1
ATOM 490 O O . LYS A 1 68 ? -13.268 -0.133 20.850 1.00 92.81 68 LYS A O 1
ATOM 495 N N . GLU A 1 69 ? -14.561 0.558 19.132 1.00 94.00 69 GLU A N 1
ATOM 496 C CA . GLU A 1 69 ? -15.307 1.607 19.825 1.00 94.00 69 GLU A CA 1
ATOM 497 C C . GLU A 1 69 ? -16.759 1.589 19.329 1.00 94.00 69 GLU A C 1
ATOM 499 O O . GLU A 1 69 ? -17.028 1.126 18.216 1.00 94.00 69 GLU A O 1
ATOM 504 N N . GLU A 1 70 ? -17.689 2.039 20.168 1.00 93.81 70 GLU A N 1
ATOM 505 C CA . GLU A 1 70 ? -19.081 2.254 19.778 1.00 93.81 70 GLU A CA 1
ATOM 506 C C . GLU A 1 70 ? -19.196 3.616 19.090 1.00 93.81 70 GLU A C 1
ATOM 508 O O . GLU A 1 70 ? -18.773 4.631 19.635 1.00 93.81 70 GLU A O 1
ATOM 513 N N . ALA A 1 71 ? -19.760 3.641 17.885 1.00 91.50 71 ALA A N 1
ATOM 514 C CA . ALA A 1 71 ? -19.984 4.865 17.132 1.00 91.50 71 ALA A CA 1
ATOM 515 C C . ALA A 1 71 ? -21.397 4.860 16.546 1.00 91.50 71 ALA A C 1
ATOM 517 O O . ALA A 1 71 ? -21.899 3.817 16.121 1.00 91.50 71 ALA A O 1
ATOM 518 N N . GLU A 1 72 ? -22.032 6.029 16.524 1.00 94.62 72 GLU A N 1
ATOM 519 C CA . GLU A 1 72 ? -23.319 6.227 15.863 1.00 94.62 72 GLU A CA 1
ATOM 520 C C . GLU A 1 72 ? -23.090 6.479 14.368 1.00 94.62 72 GLU A C 1
ATOM 522 O O . GLU A 1 72 ? -22.343 7.382 13.984 1.00 94.62 72 GLU A O 1
ATOM 527 N N . PHE A 1 73 ? -23.732 5.677 13.518 1.00 92.81 73 PHE A N 1
ATOM 528 C CA . PHE A 1 73 ? -23.646 5.792 12.063 1.00 92.81 73 PHE A CA 1
ATOM 529 C C . PHE A 1 73 ? -24.968 6.303 11.490 1.00 92.81 73 PHE A C 1
ATOM 531 O O . PHE A 1 73 ? -26.044 5.902 11.929 1.00 92.81 73 PHE A O 1
ATOM 538 N N . ILE A 1 74 ? -24.881 7.182 10.490 1.00 94.06 74 ILE A N 1
ATOM 539 C CA . ILE A 1 74 ? -26.037 7.658 9.726 1.00 94.06 74 ILE A CA 1
ATOM 540 C C . ILE A 1 74 ? -26.100 6.860 8.423 1.00 94.06 74 ILE A C 1
ATOM 542 O O . ILE A 1 74 ? -25.140 6.855 7.654 1.00 94.06 74 ILE A O 1
ATOM 546 N N . GLU A 1 75 ? -27.239 6.223 8.163 1.00 95.00 75 GLU A N 1
ATOM 547 C CA . GLU A 1 75 ? -27.511 5.461 6.940 1.00 95.00 75 GLU A CA 1
ATOM 548 C C . GLU A 1 75 ? -28.657 6.119 6.153 1.00 95.00 75 GLU A C 1
ATOM 550 O O . GLU A 1 75 ? -29.622 6.611 6.741 1.00 95.00 75 GLU A O 1
ATOM 555 N N . GLY A 1 76 ? -28.562 6.151 4.821 1.00 95.19 76 GLY A N 1
ATOM 556 C CA . GLY A 1 76 ? -29.577 6.758 3.956 1.00 95.19 76 GLY A CA 1
ATOM 557 C C . GLY A 1 76 ? -29.241 6.663 2.467 1.00 95.19 76 GLY A C 1
ATOM 558 O O . GLY A 1 76 ? -28.122 6.314 2.091 1.00 95.19 76 GLY A O 1
ATOM 559 N N . GLU A 1 77 ? -30.220 6.966 1.612 1.00 95.94 77 GLU A N 1
ATOM 560 C CA . GLU A 1 77 ? -30.038 7.017 0.158 1.00 95.94 77 GLU A CA 1
ATOM 561 C C . GLU A 1 77 ? -29.393 8.343 -0.264 1.00 95.94 77 GLU A C 1
ATOM 563 O O . GLU A 1 77 ? -29.816 9.424 0.150 1.00 95.94 77 GLU A O 1
ATOM 568 N N . VAL A 1 78 ? -28.372 8.264 -1.117 1.00 94.81 78 VAL A N 1
ATOM 569 C CA . VAL A 1 78 ? -27.750 9.451 -1.708 1.00 94.81 78 VAL A CA 1
ATOM 570 C C . VAL A 1 78 ? -28.619 9.943 -2.864 1.00 94.81 78 VAL A C 1
ATOM 572 O O . VAL A 1 78 ? -28.664 9.306 -3.912 1.00 94.81 78 VAL A O 1
ATOM 575 N N . VAL A 1 79 ? -29.280 11.088 -2.685 1.00 96.75 79 VAL A N 1
ATOM 576 C CA . VAL A 1 79 ? -30.126 11.707 -3.724 1.00 96.75 79 VAL A CA 1
ATOM 577 C C . VAL A 1 79 ? -29.300 12.558 -4.692 1.00 96.75 79 VAL A C 1
ATOM 579 O O . VAL A 1 79 ? -29.537 12.540 -5.897 1.00 96.75 79 VAL A O 1
ATOM 582 N N . GLU A 1 80 ? -28.306 13.290 -4.183 1.00 95.31 80 GLU A N 1
ATOM 583 C CA . GLU A 1 80 ? -27.477 14.188 -4.984 1.00 95.31 80 GLU A CA 1
ATOM 584 C C . GLU A 1 80 ? -26.085 14.367 -4.356 1.00 95.31 80 GLU A C 1
ATOM 586 O O . GLU A 1 80 ? -25.953 14.461 -3.136 1.00 95.31 80 GLU A O 1
ATOM 591 N N . ILE A 1 81 ? -25.042 14.423 -5.194 1.00 93.38 81 ILE A N 1
ATOM 592 C CA . ILE A 1 81 ? -23.677 14.798 -4.799 1.00 93.38 81 ILE A CA 1
ATOM 593 C C . ILE A 1 81 ? -23.247 15.975 -5.677 1.00 93.38 81 ILE A C 1
ATOM 595 O O . ILE A 1 81 ? -23.052 15.809 -6.880 1.00 93.38 81 ILE A O 1
ATOM 599 N N . GLN A 1 82 ? -23.043 17.145 -5.074 1.00 92.69 82 GLN A N 1
ATOM 600 C CA . GLN A 1 82 ? -22.417 18.296 -5.728 1.00 92.69 82 GLN A CA 1
ATOM 601 C C . GLN A 1 82 ? -21.000 18.482 -5.174 1.00 92.69 82 GLN A C 1
ATOM 603 O O . GLN A 1 82 ? -20.792 18.462 -3.962 1.00 92.69 82 GLN A O 1
ATOM 608 N N . ILE A 1 83 ? -20.008 18.620 -6.060 1.00 91.44 83 ILE A N 1
ATOM 609 C CA . ILE A 1 83 ? -18.604 18.848 -5.688 1.00 91.44 83 ILE A CA 1
ATOM 610 C C . ILE A 1 83 ? -18.156 20.181 -6.283 1.00 91.44 83 ILE A C 1
ATOM 612 O O . ILE A 1 83 ? -17.782 20.248 -7.456 1.00 91.44 83 ILE A O 1
ATOM 616 N N . ASP A 1 84 ? -18.123 21.223 -5.458 1.00 89.38 84 ASP A N 1
ATOM 617 C CA . ASP A 1 84 ? -17.584 22.523 -5.848 1.00 89.38 84 ASP A CA 1
ATOM 618 C C . ASP A 1 84 ? -16.058 22.511 -5.740 1.00 89.38 84 ASP A C 1
ATOM 620 O O . ASP A 1 84 ? -15.478 22.534 -4.652 1.00 89.38 84 ASP A O 1
ATOM 624 N N . ARG A 1 85 ? -15.373 22.460 -6.886 1.00 84.38 85 ARG A N 1
ATOM 625 C CA . ARG A 1 85 ? -13.922 22.675 -6.939 1.00 84.38 85 ARG A CA 1
ATOM 626 C C . ARG A 1 85 ? -13.657 24.158 -7.188 1.00 84.38 85 ARG A C 1
ATOM 628 O O . ARG A 1 85 ? -13.968 24.626 -8.284 1.00 84.38 85 ARG A O 1
ATOM 635 N N . PRO A 1 86 ? -13.055 24.903 -6.242 1.00 77.12 86 PRO A N 1
ATOM 636 C CA . PRO A 1 86 ? -12.607 26.253 -6.543 1.00 77.12 86 PRO A CA 1
ATOM 637 C C . PRO A 1 86 ? -11.545 26.179 -7.643 1.00 77.12 86 PRO A C 1
ATOM 639 O O . PRO A 1 86 ? -10.576 25.423 -7.535 1.00 77.12 86 PRO A O 1
ATOM 642 N N . ALA A 1 87 ? -11.741 26.944 -8.720 1.00 72.44 87 ALA A N 1
ATOM 643 C CA . ALA A 1 87 ? -10.756 27.070 -9.781 1.00 72.44 87 ALA A CA 1
ATOM 644 C C . ALA A 1 87 ? -9.461 27.615 -9.171 1.00 72.44 87 ALA A C 1
ATOM 646 O O . ALA A 1 87 ? -9.405 28.756 -8.713 1.00 72.44 87 ALA A O 1
ATOM 647 N N . THR A 1 88 ? -8.422 26.783 -9.121 1.00 65.12 88 THR A N 1
ATOM 648 C CA . THR A 1 88 ? -7.078 27.231 -8.771 1.00 65.12 88 THR A CA 1
ATOM 649 C C . THR A 1 88 ? -6.681 28.280 -9.803 1.00 65.12 88 THR A C 1
ATOM 651 O O . THR A 1 88 ? -6.519 27.965 -10.981 1.00 65.12 88 THR A O 1
ATOM 654 N N . GLY A 1 89 ? -6.629 29.542 -9.372 1.00 58.47 89 GLY A N 1
ATOM 655 C CA . GLY A 1 89 ? -6.302 30.675 -10.222 1.00 58.47 89 GLY A CA 1
ATOM 656 C C . GLY A 1 89 ? -4.999 30.420 -10.966 1.00 58.47 89 GLY A C 1
ATOM 657 O O . GLY A 1 89 ? -3.987 30.049 -10.373 1.00 58.47 89 GLY A O 1
ATOM 658 N N . THR A 1 90 ? -5.041 30.611 -12.278 1.00 51.94 90 THR A N 1
ATOM 659 C CA . THR A 1 90 ? -3.863 30.725 -13.127 1.00 51.94 90 THR A CA 1
ATOM 660 C C . THR A 1 90 ? -2.942 31.791 -12.541 1.00 51.94 90 THR A C 1
ATOM 662 O O . THR A 1 90 ? -3.230 32.983 -12.658 1.00 51.94 90 THR A O 1
ATOM 665 N N . VAL A 1 91 ? -1.834 31.380 -11.924 1.00 53.88 91 VAL A N 1
ATOM 666 C CA . VAL A 1 91 ? -0.675 32.261 -11.784 1.00 53.88 91 VAL A CA 1
ATOM 667 C C . VAL A 1 91 ? -0.140 32.435 -13.200 1.00 53.88 91 VAL A C 1
ATOM 669 O O . VAL A 1 91 ? 0.524 31.554 -13.741 1.00 53.88 91 VAL A O 1
ATOM 672 N N . GLN A 1 92 ? -0.555 33.528 -13.838 1.00 47.81 92 GLN A N 1
ATOM 673 C CA . GLN A 1 92 ? 0.076 34.021 -15.050 1.00 47.81 92 GLN A CA 1
ATOM 674 C C . GLN A 1 92 ? 1.500 34.429 -14.667 1.00 47.81 92 GLN A C 1
ATOM 676 O O . GLN A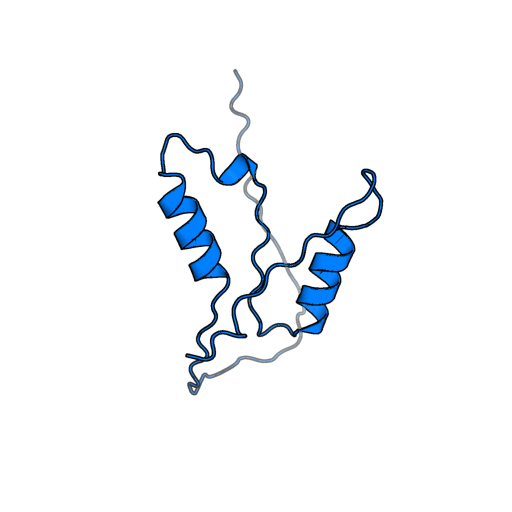 1 92 ? 1.693 35.243 -13.764 1.00 47.81 92 GLN A O 1
ATOM 681 N N . ILE A 1 93 ? 2.467 33.774 -15.303 1.00 46.38 93 ILE A N 1
ATOM 682 C CA . ILE A 1 93 ? 3.848 34.253 -15.423 1.00 46.38 93 ILE A CA 1
ATOM 683 C C . ILE A 1 93 ? 3.868 35.474 -16.337 1.00 46.38 93 ILE A C 1
ATOM 685 O O . ILE A 1 93 ? 3.108 35.451 -17.334 1.00 46.38 93 ILE A O 1
#